Protein AF-A0A915HSN5-F1 (afdb_monomer_lite)

Secondary structure (DSSP, 8-state):
-----S--EEEE-TTT--EEEE-TTHHHHHGGGHHHHHHHHHHHHHHHHHHHHHHHHHHHHHHHHHHHHHT-HHHHHHHHH---HHHHHHHHH--

pLDDT: mean 93.02, std 9.3, range [41.12, 98.12]

InterPro domains:
  IPR015399 Domain of unknown function DUF1977, DnaJ-like [PF09320] (5-90)
  IPR051100 DnaJ subfamily B/C chaperone co-factors [PTHR43908] (6-92)

Sequence (95 aa):
MSFLRKYNQQRQTSELKVTYFVKSDFLKNYENSIRQIDRQVEEEYIDNLRTACFRERNRKDTLLWRAKLYGDSSLYEEAQRMPTQSCARLSNIYK

Foldseek 3Di:
DDPPPQWDDWDAADPLRDIDTHHPCCCVVQVVPSNVVSVVSVVVLLVVLVVLLVVQVVVLVVQCVVCVVVVPPVSNVVSVVRDSVSVVSNVVVVD

Organism: Romanomermis culicivorax (NCBI:txid13658)

Radius of gyration: 19.82 Å; chains: 1; bounding box: 38×37×52 Å

Structure (mmCIF, N/CA/C/O backbone):
data_AF-A0A915HSN5-F1
#
_entry.id   AF-A0A915HSN5-F1
#
loop_
_atom_site.group_PDB
_atom_site.id
_atom_site.type_symbol
_atom_site.label_atom_id
_atom_site.label_alt_id
_atom_site.label_comp_id
_atom_site.label_asym_id
_atom_site.label_entity_id
_atom_site.label_seq_id
_atom_site.pdbx_PDB_ins_code
_atom_site.Cartn_x
_atom_site.Cartn_y
_atom_site.Cartn_z
_atom_site.occupancy
_atom_site.B_iso_or_equiv
_atom_site.auth_seq_id
_atom_site.auth_comp_id
_atom_site.auth_asym_id
_atom_site.auth_atom_id
_atom_site.pdbx_PDB_model_num
ATOM 1 N N . MET A 1 1 ? -1.481 -28.099 23.751 1.00 41.12 1 MET A N 1
ATOM 2 C CA . MET A 1 1 ? -1.306 -26.667 24.083 1.00 41.12 1 MET A CA 1
ATOM 3 C C . MET A 1 1 ? -1.554 -25.845 22.829 1.00 41.12 1 MET A C 1
ATOM 5 O O . MET A 1 1 ? -0.719 -25.826 21.936 1.00 41.12 1 MET A O 1
ATOM 9 N N . SER A 1 2 ? -2.737 -25.252 22.708 1.00 53.66 2 SER A N 1
ATOM 10 C CA . SER A 1 2 ? -3.122 -24.416 21.569 1.00 53.66 2 SER A CA 1
ATOM 11 C C . SER A 1 2 ? -2.530 -23.013 21.722 1.00 53.66 2 SER A C 1
ATOM 13 O O . SER A 1 2 ? -2.929 -22.271 22.618 1.00 53.66 2 SER A O 1
ATOM 15 N N . PHE A 1 3 ? -1.600 -22.638 20.840 1.00 57.81 3 PHE A N 1
ATOM 16 C CA . PHE A 1 3 ? -1.160 -21.252 20.656 1.00 57.81 3 PHE A CA 1
ATOM 17 C C . PHE A 1 3 ? -2.311 -20.440 20.044 1.00 57.81 3 PHE A C 1
ATOM 19 O O . PHE A 1 3 ? -2.365 -20.220 18.834 1.00 57.81 3 PHE A O 1
ATOM 26 N N . LEU A 1 4 ? -3.276 -20.024 20.863 1.00 65.81 4 LEU A N 1
ATOM 27 C CA . LEU A 1 4 ? -4.279 -19.054 20.433 1.00 65.81 4 LEU A CA 1
ATOM 28 C C . LEU A 1 4 ? -3.542 -17.752 20.102 1.00 65.81 4 LEU A C 1
ATOM 30 O O . LEU A 1 4 ? -2.925 -17.136 20.972 1.00 65.81 4 LEU A O 1
ATOM 34 N N . ARG A 1 5 ? -3.547 -17.369 18.819 1.00 70.75 5 ARG A N 1
ATOM 35 C CA . ARG A 1 5 ? -2.934 -16.122 18.350 1.00 70.75 5 ARG A CA 1
ATOM 36 C C . ARG A 1 5 ? -3.482 -14.965 19.184 1.00 70.75 5 ARG A C 1
ATOM 38 O O . ARG A 1 5 ? -4.691 -14.758 19.222 1.00 70.75 5 ARG A O 1
ATOM 45 N N . LYS A 1 6 ? -2.579 -14.207 19.820 1.00 80.12 6 LYS A N 1
ATOM 46 C CA . LYS A 1 6 ? -2.893 -13.054 20.688 1.00 80.12 6 LYS A CA 1
ATOM 47 C C . LYS A 1 6 ? -3.838 -12.048 20.015 1.00 80.12 6 LYS A C 1
ATOM 49 O O . LYS A 1 6 ? -4.618 -11.413 20.710 1.00 80.12 6 LYS A O 1
ATOM 54 N N . TYR A 1 7 ? -3.774 -11.935 18.688 1.00 87.31 7 TYR A N 1
ATOM 55 C CA . TYR A 1 7 ? -4.672 -11.143 17.850 1.00 87.31 7 TYR A CA 1
ATOM 56 C C . TYR A 1 7 ? -5.301 -12.076 16.811 1.00 87.31 7 TYR A C 1
ATOM 58 O O . TYR A 1 7 ? -4.595 -12.617 15.958 1.00 87.31 7 TYR A O 1
ATOM 66 N N . ASN A 1 8 ? -6.603 -12.327 16.926 1.00 89.81 8 ASN A N 1
ATOM 67 C CA . ASN A 1 8 ? -7.324 -13.303 16.102 1.00 89.81 8 ASN A CA 1
ATOM 68 C C . ASN A 1 8 ? -8.670 -12.792 15.572 1.00 89.81 8 ASN A C 1
ATOM 70 O O . ASN A 1 8 ? -9.281 -13.465 14.748 1.00 89.81 8 ASN A O 1
ATOM 74 N N . GLN A 1 9 ? -9.123 -11.616 16.009 1.00 92.31 9 GLN A N 1
ATOM 75 C CA . GLN A 1 9 ? -10.358 -11.010 15.528 1.00 92.31 9 GLN A CA 1
ATOM 76 C C . GLN A 1 9 ? -10.053 -10.111 14.336 1.00 92.31 9 GLN A C 1
ATOM 78 O O . GLN A 1 9 ? -9.312 -9.139 14.468 1.00 92.31 9 GLN A O 1
ATOM 83 N N . GLN A 1 10 ? -10.614 -10.439 13.176 1.00 94.00 10 GLN A N 1
ATOM 84 C CA . GLN A 1 10 ? -10.471 -9.636 11.968 1.00 94.00 10 GLN A CA 1
ATOM 85 C C . GLN A 1 10 ? -11.424 -8.438 12.008 1.00 94.00 10 GLN A C 1
ATOM 87 O O . GLN A 1 10 ? -12.601 -8.576 12.339 1.00 94.00 10 GLN A O 1
ATOM 92 N N . ARG A 1 11 ? -10.925 -7.266 11.624 1.00 94.44 11 ARG A N 1
ATOM 93 C CA . ARG A 1 11 ? -11.712 -6.047 11.428 1.00 94.44 11 ARG A CA 1
ATOM 94 C C . ARG A 1 11 ? -11.328 -5.369 10.123 1.00 94.44 11 ARG A C 1
ATOM 96 O O . ARG A 1 11 ? -10.282 -5.667 9.551 1.00 94.44 11 ARG A O 1
ATOM 103 N N . GLN A 1 12 ? -12.190 -4.469 9.668 1.00 96.81 12 GLN A N 1
ATOM 104 C CA . GLN A 1 12 ? -11.934 -3.595 8.533 1.00 96.81 12 GLN A CA 1
ATOM 105 C C . GLN A 1 12 ? -12.230 -2.157 8.922 1.00 96.81 12 GLN A C 1
ATOM 107 O O . GLN A 1 12 ? -13.217 -1.904 9.614 1.00 96.81 12 GLN A O 1
ATOM 112 N N . THR A 1 13 ? -11.377 -1.244 8.469 1.00 96.69 13 THR A N 1
ATOM 113 C CA . THR A 1 13 ? -11.577 0.191 8.665 1.00 96.69 13 THR A CA 1
ATOM 114 C C . THR A 1 13 ? -12.779 0.686 7.863 1.00 96.69 13 THR A C 1
ATOM 116 O O . THR A 1 13 ? -13.213 0.046 6.896 1.00 96.69 13 THR A O 1
ATOM 119 N N . SER A 1 14 ? -13.369 1.809 8.268 1.00 92.62 14 SER A N 1
ATOM 120 C CA . SER A 1 14 ? -14.594 2.299 7.635 1.00 92.62 14 SER A CA 1
ATOM 121 C C . SER A 1 14 ? -14.391 2.821 6.213 1.00 92.62 14 SER A C 1
ATOM 123 O O . SER A 1 14 ? -15.244 2.526 5.371 1.00 92.62 14 SER A O 1
ATOM 125 N N . GLU A 1 15 ? -13.307 3.552 5.935 1.00 91.81 15 GLU A N 1
ATOM 126 C CA . GLU A 1 15 ? -13.133 4.307 4.686 1.00 91.81 15 GLU A CA 1
ATOM 127 C C . GLU A 1 15 ? -12.447 3.454 3.612 1.00 91.81 15 GLU A C 1
ATOM 129 O O . GLU A 1 15 ? -13.030 3.180 2.564 1.00 91.81 15 GLU A O 1
ATOM 134 N N . LEU A 1 16 ? -11.249 2.944 3.902 1.00 94.88 16 LEU A N 1
ATOM 135 C CA . LEU A 1 16 ? -10.413 2.208 2.946 1.00 94.88 16 LEU A CA 1
ATOM 136 C C . LEU A 1 16 ? -10.577 0.683 3.011 1.00 94.88 16 LEU A C 1
ATOM 138 O O . LEU A 1 16 ? -9.946 -0.040 2.238 1.00 94.88 16 LEU A O 1
ATOM 142 N N . LYS A 1 17 ? -11.407 0.178 3.934 1.00 95.88 17 LYS A N 1
ATOM 143 C CA . LYS A 1 17 ? -11.629 -1.263 4.168 1.00 95.88 17 LYS A CA 1
ATOM 144 C C . LYS A 1 17 ? -10.332 -2.036 4.435 1.00 95.88 17 LYS A C 1
ATOM 146 O O . LYS A 1 17 ? -10.210 -3.217 4.094 1.00 95.88 17 LYS A O 1
ATOM 151 N N . VAL A 1 18 ? -9.359 -1.389 5.076 1.00 96.25 18 VAL A N 1
ATOM 152 C CA . VAL A 1 18 ? -8.073 -2.005 5.415 1.00 96.25 18 VAL A CA 1
ATOM 153 C C . VAL A 1 18 ? -8.312 -3.058 6.482 1.00 96.25 18 VAL A C 1
ATOM 155 O O . VAL A 1 18 ? -8.909 -2.784 7.519 1.00 96.25 18 VAL A O 1
ATOM 158 N N . THR A 1 19 ? -7.870 -4.285 6.217 1.00 96.31 19 THR A N 1
ATOM 159 C CA . THR A 1 19 ? -8.052 -5.398 7.151 1.00 96.31 19 THR A CA 1
ATOM 160 C C . THR A 1 19 ? -6.949 -5.398 8.205 1.00 96.31 19 THR A C 1
ATOM 162 O O . THR A 1 19 ? -5.771 -5.419 7.858 1.00 96.31 19 THR A O 1
ATOM 165 N N . TYR A 1 20 ? -7.329 -5.426 9.482 1.00 94.81 20 TYR A N 1
ATOM 166 C CA . TYR A 1 20 ? -6.410 -5.501 10.620 1.00 94.81 20 TYR A CA 1
ATOM 167 C C . TYR A 1 20 ? -6.917 -6.492 11.677 1.00 94.81 20 TYR A C 1
ATOM 169 O O . TYR A 1 20 ? -8.094 -6.862 11.689 1.00 94.81 20 TYR A O 1
ATOM 177 N N . PHE A 1 21 ? -6.020 -6.964 12.547 1.00 94.19 21 PHE A N 1
ATOM 178 C CA . PHE A 1 21 ? -6.324 -8.004 13.534 1.00 94.19 21 PHE A CA 1
ATOM 179 C C . PHE A 1 21 ? -6.199 -7.478 14.959 1.00 94.19 21 PHE A C 1
ATOM 181 O O . PHE A 1 21 ? -5.177 -6.911 15.341 1.00 94.19 21 PHE A O 1
ATOM 188 N N . VAL A 1 22 ? -7.231 -7.718 15.764 1.00 93.94 22 VAL A N 1
ATOM 189 C CA . VAL A 1 22 ? -7.328 -7.262 17.152 1.00 93.94 22 VAL A CA 1
ATOM 190 C C . VAL A 1 22 ? -7.515 -8.432 18.120 1.00 93.94 22 VAL A C 1
ATOM 192 O O . VAL A 1 22 ? -7.673 -9.592 17.725 1.00 93.94 22 VAL A O 1
ATOM 195 N N . LYS A 1 23 ? -7.456 -8.130 19.419 1.00 92.38 23 LYS A N 1
ATOM 196 C CA . LYS A 1 23 ? -7.785 -9.080 20.488 1.00 92.38 23 LYS A CA 1
ATOM 197 C C . LYS A 1 23 ? -9.302 -9.251 20.621 1.00 92.38 23 LYS A C 1
ATOM 199 O O . LYS A 1 23 ? -10.068 -8.404 20.167 1.00 92.38 23 LYS A O 1
ATOM 204 N N . SER A 1 24 ? -9.737 -10.301 21.311 1.00 90.31 24 SER A N 1
ATOM 205 C CA . SER A 1 24 ? -11.158 -10.568 21.580 1.00 90.31 24 SER A CA 1
ATOM 206 C C . SER A 1 24 ? -11.867 -9.478 22.390 1.00 90.31 24 SER A C 1
ATOM 208 O O . SER A 1 24 ? -13.057 -9.261 22.205 1.00 90.31 24 SER A O 1
ATOM 210 N N . ASP A 1 25 ? -11.152 -8.777 23.267 1.00 90.31 25 ASP A N 1
ATOM 211 C CA . ASP A 1 25 ? -11.673 -7.722 24.144 1.00 90.31 25 ASP A CA 1
ATOM 212 C C . ASP A 1 25 ? -11.565 -6.307 23.547 1.00 90.31 25 ASP A C 1
ATOM 214 O O . ASP A 1 25 ? -11.892 -5.324 24.208 1.00 90.31 25 ASP A O 1
ATOM 218 N N . PHE A 1 26 ? -11.136 -6.181 22.286 1.00 92.44 26 PHE 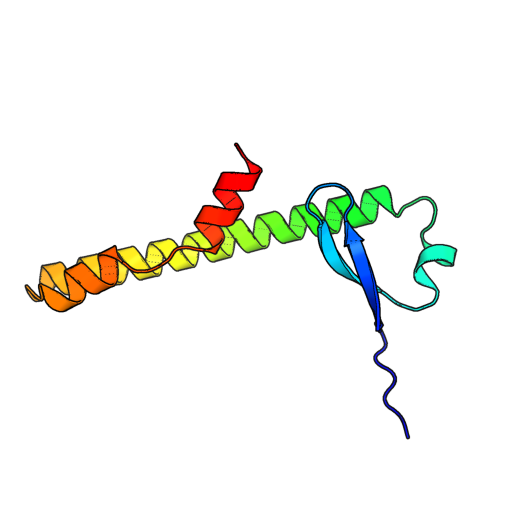A N 1
ATOM 219 C CA . PHE A 1 26 ? -10.865 -4.891 21.648 1.00 92.44 26 PHE A CA 1
ATOM 220 C C . PHE A 1 26 ? -12.064 -3.936 21.666 1.00 92.44 26 PHE A C 1
ATOM 222 O O . PHE A 1 26 ? -11.917 -2.790 22.077 1.00 92.44 26 PHE A O 1
ATOM 229 N N . LEU A 1 27 ? -13.253 -4.403 21.273 1.00 89.25 27 LEU A N 1
ATOM 230 C CA . LEU A 1 27 ? -14.448 -3.552 21.233 1.00 89.25 27 LEU A CA 1
ATOM 231 C C . LEU A 1 27 ? -14.808 -3.001 22.614 1.00 89.25 27 LEU A C 1
ATOM 233 O O . LEU A 1 27 ? -15.131 -1.829 22.725 1.00 89.25 27 LEU A O 1
ATOM 237 N N . LYS A 1 28 ? -14.669 -3.816 23.666 1.00 90.56 28 LYS A N 1
ATOM 238 C CA . LYS A 1 28 ? -14.940 -3.398 25.047 1.00 90.56 28 LYS A CA 1
ATOM 239 C C . LYS A 1 28 ? -13.963 -2.320 25.527 1.00 90.56 28 LYS A C 1
ATOM 241 O O . LYS A 1 28 ? -14.349 -1.437 26.282 1.00 90.56 28 LYS A O 1
ATOM 246 N N . ASN A 1 29 ? -12.701 -2.403 25.108 1.00 90.69 29 ASN A N 1
ATOM 247 C CA . ASN A 1 29 ? -11.646 -1.505 25.581 1.00 90.69 29 ASN A CA 1
ATOM 248 C C . ASN A 1 29 ? -11.531 -0.212 24.758 1.00 90.69 29 ASN A C 1
ATOM 250 O O . ASN A 1 29 ? -11.002 0.778 25.258 1.00 90.69 29 ASN A O 1
ATOM 254 N N . TYR A 1 30 ? -11.984 -0.225 23.502 1.00 91.62 30 TYR A N 1
ATOM 255 C CA . TYR A 1 30 ? -11.727 0.846 22.535 1.00 91.62 30 TYR A CA 1
ATOM 256 C C . TYR A 1 30 ? -12.988 1.384 21.847 1.00 91.62 30 TYR A C 1
ATOM 258 O O . TYR A 1 30 ? -12.861 2.089 20.855 1.00 91.62 30 TYR A O 1
ATOM 266 N N . GLU A 1 31 ? -14.194 1.098 22.353 1.00 90.19 31 GLU A N 1
ATOM 267 C CA . GLU A 1 31 ? -15.479 1.513 21.756 1.00 90.19 31 GLU A CA 1
ATOM 268 C C . GLU A 1 31 ? -15.506 2.994 21.331 1.00 90.19 31 GLU A C 1
ATOM 270 O O . GLU A 1 31 ? -15.833 3.316 20.189 1.00 90.19 31 GLU A O 1
ATOM 275 N N . ASN A 1 32 ? -15.049 3.888 22.213 1.00 93.00 32 ASN A N 1
ATOM 276 C CA . ASN A 1 32 ? -15.035 5.337 21.978 1.00 93.00 32 ASN A CA 1
ATOM 277 C C . ASN A 1 32 ? -13.876 5.823 21.088 1.00 93.00 32 ASN A C 1
ATOM 279 O O . ASN A 1 32 ? -13.852 6.986 20.691 1.00 93.00 32 ASN A O 1
ATOM 283 N N . SER A 1 33 ? -12.904 4.963 20.779 1.00 94.06 33 SER A N 1
ATOM 284 C CA . SER A 1 33 ? -11.708 5.303 20.001 1.00 94.06 33 SER A CA 1
ATOM 285 C C . SER A 1 33 ? -11.573 4.508 18.702 1.00 94.06 33 SER A C 1
ATOM 287 O O . SER A 1 33 ? -10.606 4.723 17.975 1.00 94.06 33 SER A O 1
ATOM 289 N N . ILE A 1 34 ? -12.557 3.670 18.339 1.00 93.94 34 ILE A N 1
ATOM 290 C CA . ILE A 1 34 ? -12.538 2.871 17.097 1.00 93.94 34 ILE A CA 1
ATOM 291 C C . ILE A 1 34 ? -12.258 3.752 15.881 1.00 93.94 34 ILE A C 1
ATOM 293 O O . ILE A 1 34 ? -11.396 3.420 15.078 1.00 93.94 34 ILE A O 1
ATOM 297 N N . ARG A 1 35 ? -12.928 4.905 15.769 1.00 94.19 35 ARG A N 1
ATOM 298 C CA . ARG A 1 35 ? -12.735 5.822 14.636 1.00 94.19 35 ARG A CA 1
ATOM 299 C C . ARG A 1 35 ? -11.308 6.371 14.560 1.00 94.19 35 ARG A C 1
ATOM 301 O O . ARG A 1 35 ? -10.763 6.514 13.472 1.00 94.19 35 ARG A O 1
ATOM 308 N N . GLN A 1 36 ? -10.702 6.683 15.705 1.00 95.75 36 GLN A N 1
ATOM 309 C CA . GLN A 1 36 ? -9.316 7.147 15.754 1.00 95.75 36 GLN A CA 1
ATOM 310 C C . GLN A 1 36 ? -8.348 6.022 15.374 1.00 95.75 36 GLN A C 1
ATOM 312 O O . GLN A 1 36 ? -7.393 6.266 14.645 1.00 95.75 36 GLN A O 1
ATOM 317 N N . ILE A 1 37 ? -8.609 4.799 15.841 1.00 95.94 37 ILE A N 1
ATOM 318 C CA . ILE A 1 37 ? -7.791 3.626 15.523 1.00 95.94 37 ILE A CA 1
ATOM 319 C C . ILE A 1 37 ? -7.890 3.286 14.035 1.00 95.94 37 ILE A C 1
ATOM 321 O O . ILE A 1 37 ? -6.862 3.071 13.403 1.00 95.94 37 ILE A O 1
ATOM 325 N N . ASP A 1 38 ? -9.095 3.289 13.461 1.00 96.31 38 ASP A N 1
ATOM 326 C CA . ASP A 1 38 ? -9.303 3.056 12.029 1.00 96.31 38 ASP A CA 1
ATOM 327 C C . ASP A 1 38 ? -8.524 4.081 11.197 1.00 96.31 38 ASP A C 1
ATOM 329 O O . ASP A 1 38 ? -7.790 3.696 10.290 1.00 96.31 38 ASP A O 1
ATOM 333 N N . ARG A 1 39 ? -8.587 5.366 11.570 1.00 96.62 39 ARG A N 1
ATOM 334 C CA . ARG A 1 39 ? -7.808 6.421 10.914 1.00 96.62 39 ARG A CA 1
ATOM 335 C C . ARG A 1 39 ? -6.300 6.170 11.004 1.00 96.62 39 ARG A C 1
ATOM 337 O O . ARG A 1 39 ? -5.607 6.320 10.006 1.00 96.62 39 ARG A O 1
ATOM 344 N N . GLN A 1 40 ? -5.786 5.775 12.169 1.00 97.06 40 GLN A N 1
ATOM 345 C CA . GLN A 1 40 ? -4.360 5.458 12.333 1.00 97.06 40 GLN A CA 1
ATOM 346 C C . GLN A 1 40 ? -3.934 4.268 11.462 1.00 97.06 40 GLN A C 1
ATOM 348 O O . GLN A 1 40 ? -2.883 4.315 10.828 1.00 97.06 40 GLN A O 1
ATOM 353 N N . VAL A 1 41 ? -4.766 3.224 11.390 1.00 97.62 41 VAL A N 1
ATOM 354 C CA . VAL A 1 41 ? -4.531 2.063 10.519 1.00 97.62 41 VAL A CA 1
ATOM 355 C C . VAL A 1 41 ? -4.502 2.484 9.047 1.00 97.62 41 VAL A C 1
ATOM 357 O O . VAL A 1 41 ? -3.665 2.006 8.283 1.00 97.62 41 VAL A O 1
ATOM 360 N N . GLU A 1 42 ? -5.398 3.379 8.634 1.00 97.38 42 GLU A N 1
ATOM 361 C CA . GLU A 1 42 ? -5.468 3.885 7.260 1.00 97.38 42 GLU A CA 1
ATOM 362 C C . GLU A 1 42 ? -4.292 4.799 6.905 1.00 97.38 42 GLU A C 1
ATOM 364 O O . GLU A 1 42 ? -3.725 4.664 5.819 1.00 97.38 42 GLU A O 1
ATOM 369 N N . GLU A 1 43 ? -3.880 5.678 7.819 1.00 97.25 43 GLU A N 1
ATOM 370 C CA . GLU A 1 43 ? -2.692 6.525 7.663 1.00 97.25 43 GLU A CA 1
ATOM 371 C C . GLU A 1 43 ? -1.432 5.660 7.476 1.00 97.25 43 GLU A C 1
ATOM 373 O O . GLU A 1 43 ? -0.710 5.822 6.488 1.00 97.25 43 GLU A O 1
ATOM 378 N N . GLU A 1 44 ? -1.222 4.660 8.340 1.00 97.75 44 GLU A N 1
ATOM 379 C CA . GLU A 1 44 ? -0.097 3.725 8.219 1.00 97.75 44 GLU A CA 1
ATOM 380 C C . GLU A 1 44 ? -0.174 2.893 6.926 1.00 97.75 44 GLU A C 1
ATOM 382 O O . GLU A 1 44 ? 0.836 2.650 6.256 1.00 97.75 44 GLU A O 1
ATOM 387 N N . TYR A 1 45 ? -1.375 2.466 6.527 1.00 97.44 45 TYR A N 1
ATOM 388 C CA . TYR A 1 45 ? -1.584 1.753 5.269 1.00 97.44 45 TYR A CA 1
ATOM 389 C C . TYR A 1 45 ? -1.169 2.595 4.056 1.00 97.44 45 TYR A C 1
ATOM 391 O O . TYR A 1 45 ? -0.471 2.097 3.166 1.00 97.44 45 TYR A O 1
ATOM 399 N N . ILE A 1 46 ? -1.546 3.875 4.027 1.00 97.38 46 ILE A N 1
ATOM 400 C CA . ILE A 1 46 ? -1.169 4.804 2.958 1.00 97.38 46 ILE A CA 1
ATOM 401 C C . ILE A 1 46 ? 0.349 5.019 2.932 1.00 97.38 46 ILE A C 1
ATOM 403 O O . ILE A 1 46 ? 0.945 5.000 1.852 1.00 97.38 46 ILE A O 1
ATOM 407 N N . ASP A 1 47 ? 0.997 5.186 4.083 1.00 97.69 47 ASP A N 1
ATOM 408 C CA . ASP A 1 47 ? 2.451 5.380 4.153 1.00 97.69 47 ASP A CA 1
ATOM 409 C C . ASP A 1 47 ? 3.230 4.145 3.682 1.00 97.69 47 ASP A C 1
ATOM 411 O O . ASP A 1 47 ? 4.210 4.250 2.926 1.00 97.69 47 ASP A O 1
ATOM 415 N N . ASN A 1 48 ? 2.733 2.957 4.023 1.00 97.44 48 ASN A N 1
ATOM 416 C CA . ASN A 1 48 ? 3.252 1.702 3.498 1.00 97.44 48 ASN A CA 1
ATOM 417 C C . ASN A 1 48 ? 3.059 1.602 1.977 1.00 97.44 48 ASN A C 1
ATOM 419 O O . ASN A 1 48 ? 4.001 1.234 1.267 1.00 97.44 48 ASN A O 1
ATOM 423 N N . LEU A 1 49 ? 1.892 1.990 1.446 1.00 97.38 49 LEU A N 1
ATOM 424 C CA . LEU A 1 49 ? 1.648 2.037 -0.001 1.00 97.38 49 LEU A CA 1
ATOM 425 C C . LEU A 1 49 ? 2.572 3.027 -0.721 1.00 97.38 49 LEU A C 1
ATOM 427 O O . LEU A 1 49 ? 3.081 2.702 -1.794 1.00 97.38 49 LEU A O 1
ATOM 431 N N . ARG A 1 50 ? 2.830 4.209 -0.146 1.00 97.75 50 ARG A N 1
ATOM 432 C CA . ARG A 1 50 ? 3.772 5.203 -0.694 1.00 97.75 50 ARG A CA 1
ATOM 433 C C . ARG A 1 50 ? 5.177 4.623 -0.799 1.00 97.75 50 ARG A C 1
ATOM 435 O O . ARG A 1 50 ? 5.792 4.674 -1.865 1.00 97.75 50 ARG A O 1
ATOM 442 N N . THR A 1 51 ? 5.656 4.009 0.280 1.00 97.81 51 THR A N 1
ATOM 443 C CA . THR A 1 51 ? 6.988 3.394 0.327 1.00 97.81 51 THR A CA 1
ATOM 444 C C . THR A 1 51 ? 7.101 2.221 -0.647 1.00 97.81 51 THR A C 1
ATOM 446 O O . THR A 1 51 ? 8.093 2.103 -1.371 1.00 97.81 51 THR A O 1
ATOM 449 N N . ALA A 1 52 ? 6.080 1.365 -0.712 1.00 98.00 52 ALA A N 1
ATOM 450 C CA . ALA A 1 52 ? 6.030 0.251 -1.652 1.00 98.00 52 ALA A CA 1
ATOM 451 C C . ALA A 1 52 ? 6.007 0.741 -3.107 1.00 98.00 52 ALA A C 1
ATOM 453 O O . ALA A 1 52 ? 6.802 0.271 -3.918 1.00 98.00 52 ALA A O 1
ATOM 454 N N . CYS A 1 53 ? 5.184 1.744 -3.421 1.00 98.06 53 CYS A N 1
ATOM 455 C CA . CYS A 1 53 ? 5.133 2.356 -4.746 1.00 98.06 53 CYS A CA 1
ATOM 456 C C . CYS A 1 53 ? 6.491 2.940 -5.163 1.00 98.06 53 CYS A C 1
ATOM 458 O O . CYS A 1 53 ? 6.946 2.725 -6.288 1.00 98.06 53 CYS A O 1
ATOM 460 N N . PHE A 1 54 ? 7.182 3.635 -4.256 1.00 97.75 54 PHE A N 1
ATOM 461 C CA . PHE A 1 54 ? 8.526 4.146 -4.524 1.00 97.75 54 PHE A CA 1
ATOM 462 C C . PHE A 1 54 ? 9.506 3.018 -4.881 1.00 97.75 54 PHE A C 1
ATOM 464 O O . PHE A 1 54 ? 10.225 3.109 -5.876 1.00 97.75 54 PHE A O 1
ATOM 471 N N . ARG A 1 55 ? 9.492 1.912 -4.126 1.00 98.12 55 ARG A N 1
ATOM 472 C CA . ARG A 1 55 ? 10.339 0.739 -4.407 1.00 98.12 55 ARG A CA 1
ATOM 473 C C . ARG A 1 55 ? 9.993 0.074 -5.741 1.00 98.12 55 ARG A C 1
ATOM 475 O O . ARG A 1 55 ? 10.903 -0.286 -6.485 1.00 98.12 55 ARG A O 1
ATOM 482 N N . GLU A 1 56 ? 8.707 -0.071 -6.056 1.00 98.00 56 GLU A N 1
ATOM 483 C CA . GLU A 1 56 ? 8.228 -0.616 -7.334 1.00 98.00 56 GLU A CA 1
ATOM 484 C C . GLU A 1 56 ? 8.717 0.226 -8.521 1.00 98.00 56 GLU A C 1
ATOM 486 O O . GLU A 1 56 ? 9.265 -0.318 -9.481 1.00 98.00 56 GLU A O 1
ATOM 491 N N . ARG A 1 57 ? 8.582 1.556 -8.434 1.00 97.25 57 ARG A N 1
ATOM 492 C CA . ARG A 1 57 ? 9.063 2.489 -9.464 1.00 97.25 57 ARG A CA 1
ATOM 493 C C . ARG A 1 57 ? 10.572 2.413 -9.639 1.00 97.25 57 ARG A C 1
ATOM 495 O O . ARG A 1 57 ? 11.032 2.204 -10.754 1.00 97.25 57 ARG A O 1
ATOM 502 N N . ASN A 1 58 ? 11.332 2.471 -8.548 1.00 97.81 58 ASN A N 1
ATOM 503 C CA . ASN A 1 58 ? 12.791 2.384 -8.619 1.00 97.81 58 ASN A CA 1
ATOM 504 C C . ASN A 1 58 ? 13.260 1.065 -9.238 1.00 97.81 58 ASN A C 1
ATOM 506 O O . ASN A 1 58 ? 14.217 1.048 -10.013 1.00 97.81 58 ASN A O 1
ATOM 510 N N . ARG A 1 59 ? 12.587 -0.049 -8.922 1.00 97.19 59 ARG A N 1
ATOM 511 C CA . ARG A 1 59 ? 12.878 -1.349 -9.536 1.00 97.19 59 ARG A CA 1
ATOM 512 C C . ARG A 1 59 ? 12.634 -1.309 -11.043 1.00 97.19 59 ARG A C 1
ATOM 514 O O . ARG A 1 59 ? 13.500 -1.748 -11.799 1.00 97.19 59 ARG A O 1
ATOM 521 N N . LYS A 1 60 ? 11.493 -0.764 -11.470 1.00 97.81 60 LYS A N 1
ATOM 522 C CA . LYS A 1 60 ? 11.154 -0.596 -12.887 1.00 97.81 60 LYS A CA 1
ATOM 523 C C . LYS A 1 60 ? 12.185 0.272 -13.613 1.00 97.81 60 LYS A C 1
ATOM 525 O O . LYS A 1 60 ? 12.714 -0.147 -14.639 1.00 97.81 60 LYS A O 1
ATOM 530 N N . ASP A 1 61 ? 12.530 1.423 -13.045 1.00 97.12 61 ASP A N 1
ATOM 531 C CA . ASP A 1 61 ? 13.493 2.365 -13.623 1.00 97.12 61 ASP A CA 1
ATOM 532 C C . ASP A 1 61 ? 14.900 1.758 -13.714 1.00 97.12 61 ASP A C 1
ATOM 534 O O . ASP A 1 61 ? 15.577 1.905 -14.730 1.00 97.12 61 ASP A O 1
ATOM 538 N N . THR A 1 62 ? 15.314 0.992 -12.699 1.00 97.44 62 THR A N 1
ATOM 539 C CA . THR A 1 62 ? 16.593 0.263 -12.704 1.00 97.44 62 THR A CA 1
ATOM 540 C C . THR A 1 62 ? 16.651 -0.762 -13.835 1.00 97.44 62 THR A C 1
ATOM 542 O O . THR A 1 62 ? 17.670 -0.867 -14.518 1.00 97.44 62 THR A O 1
ATOM 545 N N . LEU A 1 63 ? 15.573 -1.519 -14.059 1.00 96.88 63 LEU A N 1
ATOM 546 C CA . LEU A 1 63 ? 15.518 -2.491 -15.153 1.00 96.88 63 LEU A CA 1
ATOM 547 C C . LEU A 1 63 ? 15.502 -1.811 -16.519 1.00 96.88 63 LEU A C 1
ATOM 549 O O . LEU A 1 63 ? 16.250 -2.224 -17.400 1.00 96.88 63 LEU A O 1
ATOM 553 N N . LEU A 1 64 ? 14.727 -0.736 -16.678 1.00 97.75 64 LEU A N 1
ATOM 554 C CA . LEU A 1 64 ? 14.722 0.057 -17.908 1.00 97.75 64 LEU A CA 1
ATOM 555 C C . LEU A 1 64 ? 16.109 0.630 -18.212 1.00 97.75 64 LEU A C 1
ATOM 557 O O . LEU A 1 64 ? 16.538 0.620 -19.364 1.00 97.75 64 LEU A O 1
ATOM 561 N N . TRP A 1 65 ? 16.817 1.120 -17.193 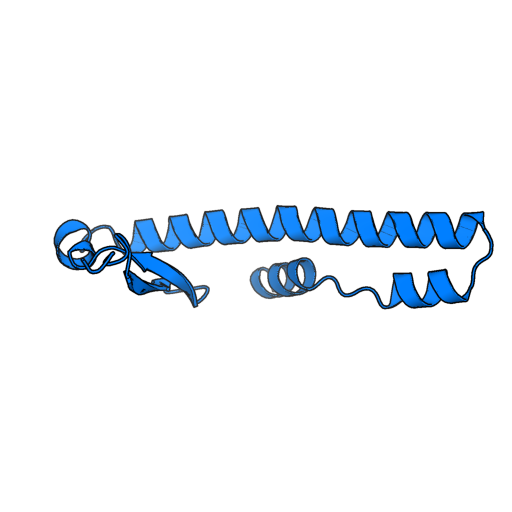1.00 97.38 65 TRP A N 1
ATOM 562 C CA . TRP A 1 65 ? 18.176 1.627 -17.348 1.00 97.38 65 TRP A CA 1
ATOM 563 C C . TRP A 1 65 ? 19.147 0.522 -17.779 1.00 97.38 65 TRP A C 1
ATOM 565 O O . TRP A 1 65 ? 19.884 0.709 -18.745 1.00 97.38 65 TRP A O 1
ATOM 575 N N . ARG A 1 66 ? 19.101 -0.652 -17.133 1.00 97.75 66 ARG A N 1
ATOM 576 C CA . ARG A 1 66 ? 19.927 -1.811 -17.515 1.00 97.75 66 ARG A CA 1
ATOM 577 C C . ARG A 1 66 ? 19.635 -2.278 -18.941 1.00 97.75 66 ARG A C 1
ATOM 579 O O . ARG A 1 66 ? 20.570 -2.496 -19.701 1.00 97.75 66 ARG A O 1
ATOM 586 N N . ALA A 1 67 ? 18.362 -2.376 -19.319 1.00 97.62 67 ALA A N 1
ATOM 587 C CA . ALA A 1 67 ? 17.956 -2.773 -20.664 1.00 97.62 67 ALA A CA 1
ATOM 588 C C . ALA A 1 67 ? 18.525 -1.831 -21.734 1.00 97.62 67 ALA A C 1
ATOM 590 O O . ALA A 1 67 ? 19.093 -2.285 -22.722 1.00 97.62 67 ALA A O 1
ATOM 591 N N . LYS A 1 68 ? 18.453 -0.514 -21.496 1.00 96.44 68 LYS A N 1
ATOM 592 C CA . LYS A 1 68 ? 19.042 0.495 -22.390 1.00 96.44 68 LYS A CA 1
ATOM 593 C C . LYS A 1 68 ? 20.562 0.391 -22.469 1.00 96.44 68 LYS A C 1
ATOM 595 O O . LYS A 1 68 ? 21.107 0.527 -23.556 1.00 96.44 68 LYS A O 1
ATOM 600 N N . LEU A 1 69 ? 21.232 0.159 -21.338 1.00 97.50 69 LEU A N 1
ATOM 601 C CA 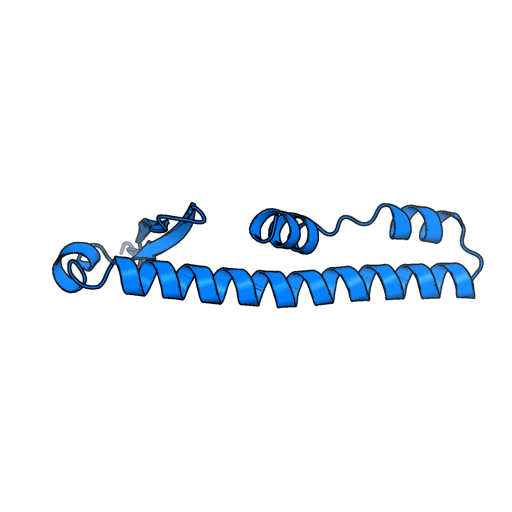. LEU A 1 69 ? 22.689 0.044 -21.284 1.00 97.50 69 LEU A CA 1
ATOM 602 C C . LEU A 1 69 ? 23.205 -1.137 -22.118 1.00 97.50 69 LEU A C 1
ATOM 604 O O . LEU A 1 69 ? 24.200 -0.992 -22.820 1.00 97.50 69 LEU A O 1
ATOM 608 N N . TYR A 1 70 ? 22.534 -2.288 -22.041 1.00 95.75 70 TYR A N 1
ATOM 609 C CA . TYR A 1 70 ? 22.935 -3.503 -22.757 1.00 95.75 70 TYR A CA 1
ATOM 610 C C . TYR A 1 70 ? 22.321 -3.633 -24.159 1.00 95.75 70 TYR A C 1
ATOM 612 O O . TYR A 1 70 ? 22.704 -4.532 -24.901 1.00 95.75 70 TYR A O 1
ATOM 620 N N . GLY A 1 71 ? 21.378 -2.761 -24.529 1.00 96.62 71 GLY A N 1
ATOM 621 C CA . GLY A 1 71 ? 20.627 -2.882 -25.782 1.00 96.62 71 GLY A CA 1
ATOM 622 C C . GLY A 1 71 ? 19.676 -4.086 -25.810 1.00 96.62 71 GLY A C 1
ATOM 623 O O . GLY A 1 71 ? 19.342 -4.576 -26.885 1.00 96.62 71 GLY A O 1
ATOM 624 N N . ASP A 1 72 ? 19.249 -4.576 -24.643 1.00 97.31 72 ASP A N 1
ATOM 625 C CA . ASP A 1 72 ? 18.377 -5.745 -24.516 1.00 97.31 72 ASP A CA 1
ATOM 626 C C . ASP A 1 72 ? 16.903 -5.335 -24.661 1.00 97.31 72 ASP A C 1
ATOM 628 O O . ASP A 1 72 ? 16.278 -4.815 -23.730 1.00 97.31 72 ASP A O 1
ATOM 632 N N . SER A 1 73 ? 16.345 -5.557 -25.854 1.00 96.25 73 SER A N 1
ATOM 633 C CA . SER A 1 73 ? 14.945 -5.246 -26.165 1.00 96.25 73 SER A CA 1
ATOM 634 C C . SER A 1 73 ? 13.957 -6.108 -25.378 1.00 96.25 73 SER A C 1
ATOM 636 O O . SER A 1 73 ? 12.901 -5.612 -24.985 1.00 96.25 73 SER A O 1
ATOM 638 N N . SER A 1 74 ? 14.304 -7.364 -25.084 1.00 96.69 74 SER A N 1
ATOM 639 C CA . SER A 1 74 ? 13.437 -8.271 -24.329 1.00 96.69 74 SER A CA 1
ATOM 640 C C . SER A 1 74 ? 13.280 -7.800 -22.882 1.00 96.69 74 SER A C 1
ATOM 642 O O . SER A 1 74 ? 12.160 -7.665 -22.380 1.00 96.69 74 SER A O 1
ATOM 644 N N . LEU A 1 75 ? 14.398 -7.423 -22.253 1.00 96.06 75 LEU A N 1
ATOM 645 C CA . LEU A 1 75 ? 14.418 -6.867 -20.906 1.00 96.06 75 LEU A CA 1
ATOM 646 C C . LEU A 1 75 ? 13.704 -5.513 -20.855 1.00 96.06 75 LEU A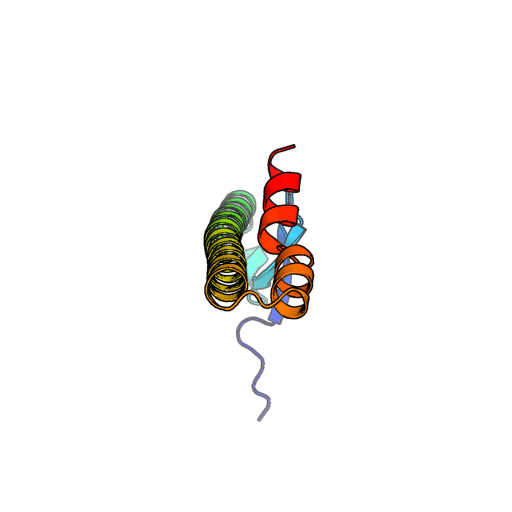 C 1
ATOM 648 O O . LEU A 1 75 ? 13.040 -5.198 -19.867 1.00 96.06 75 LEU A O 1
ATOM 652 N N . TYR A 1 76 ? 13.809 -4.711 -21.916 1.00 96.81 76 TYR A N 1
ATOM 653 C CA . TYR A 1 76 ? 13.105 -3.436 -22.014 1.00 96.81 76 TYR A CA 1
ATOM 654 C C . TYR A 1 76 ? 11.581 -3.630 -22.007 1.00 96.81 76 TYR A C 1
ATOM 656 O O . TYR A 1 76 ? 10.882 -2.979 -21.225 1.00 96.81 76 TYR A O 1
ATOM 664 N N . GLU A 1 77 ? 11.060 -4.549 -22.824 1.00 97.06 77 GLU A N 1
ATOM 665 C CA . GLU A 1 77 ? 9.627 -4.859 -22.867 1.00 97.06 77 GLU A CA 1
ATOM 666 C C . GLU A 1 77 ? 9.114 -5.473 -21.558 1.00 97.06 77 GLU A C 1
ATOM 668 O O . GLU A 1 77 ? 7.987 -5.194 -21.132 1.00 97.06 77 GLU A O 1
ATOM 673 N N . GLU A 1 78 ? 9.911 -6.323 -20.910 1.00 95.69 78 GLU A N 1
ATOM 674 C CA . GLU A 1 78 ? 9.581 -6.873 -19.594 1.00 95.69 78 GLU A CA 1
ATOM 675 C C . GLU A 1 78 ? 9.506 -5.756 -18.546 1.00 95.69 78 GLU A C 1
ATOM 677 O O . GLU A 1 78 ? 8.510 -5.628 -17.828 1.00 95.69 78 GLU A O 1
ATOM 682 N N . ALA A 1 79 ? 10.519 -4.887 -18.502 1.00 96.31 79 ALA A N 1
ATOM 683 C CA . ALA A 1 79 ? 10.566 -3.763 -17.580 1.00 96.31 79 ALA A CA 1
ATOM 684 C C . ALA A 1 79 ? 9.391 -2.797 -17.800 1.00 96.31 79 ALA A C 1
ATOM 686 O O . ALA A 1 79 ? 8.791 -2.327 -16.834 1.00 96.31 79 ALA A O 1
ATOM 687 N N . GLN A 1 80 ? 8.990 -2.537 -19.050 1.00 94.69 80 GLN A N 1
ATOM 688 C CA . GLN A 1 80 ? 7.802 -1.730 -19.351 1.00 94.69 80 GLN A CA 1
ATOM 689 C C . GLN A 1 80 ? 6.510 -2.352 -18.806 1.00 94.69 80 GLN A C 1
ATOM 691 O O . GLN A 1 80 ? 5.679 -1.626 -18.247 1.00 94.69 80 GLN A O 1
ATOM 696 N N . ARG A 1 81 ? 6.366 -3.678 -18.917 1.00 95.44 81 ARG A N 1
ATOM 697 C CA . ARG A 1 81 ? 5.208 -4.444 -18.427 1.00 95.44 81 ARG A CA 1
ATOM 698 C C . ARG A 1 81 ? 5.235 -4.715 -16.923 1.00 95.44 81 ARG A C 1
ATOM 700 O O . ARG A 1 81 ? 4.244 -5.208 -16.389 1.00 95.44 81 ARG A O 1
ATOM 707 N N . MET A 1 82 ? 6.321 -4.365 -16.229 1.00 94.62 82 MET A N 1
ATOM 708 C CA . MET A 1 82 ? 6.429 -4.545 -14.784 1.00 94.62 82 MET A CA 1
ATOM 709 C C . MET A 1 82 ? 5.260 -3.856 -14.058 1.00 94.62 82 MET A C 1
ATOM 711 O O . MET A 1 82 ? 5.105 -2.629 -14.178 1.00 94.62 82 MET A O 1
ATOM 715 N N . PRO A 1 83 ? 4.449 -4.617 -13.297 1.00 94.38 83 PRO A N 1
ATOM 716 C CA . PRO A 1 83 ? 3.296 -4.074 -12.603 1.00 94.38 83 PRO A CA 1
ATOM 717 C C . PRO A 1 83 ? 3.731 -3.258 -11.385 1.00 94.38 83 PRO A C 1
ATOM 719 O O . PRO A 1 83 ? 4.604 -3.666 -10.621 1.00 94.38 83 PRO A O 1
ATOM 722 N N . THR A 1 84 ? 3.063 -2.128 -11.171 1.00 95.94 84 THR A N 1
ATOM 723 C CA . THR A 1 84 ? 3.241 -1.261 -9.999 1.00 95.94 84 THR A CA 1
ATOM 724 C C . THR A 1 84 ? 1.934 -1.209 -9.207 1.00 95.94 84 THR A C 1
ATOM 726 O O . THR A 1 84 ? 1.197 -0.219 -9.196 1.00 95.94 84 THR A O 1
ATOM 729 N N . GLN A 1 85 ? 1.577 -2.348 -8.607 1.00 96.50 85 GLN A N 1
ATOM 730 C CA . GLN A 1 85 ? 0.270 -2.536 -7.973 1.00 96.50 85 GLN A CA 1
ATOM 731 C C . GLN A 1 85 ? 0.062 -1.582 -6.794 1.00 96.50 85 GLN A C 1
ATOM 733 O O . GLN A 1 85 ? -1.041 -1.058 -6.627 1.00 96.50 85 GLN A O 1
ATOM 738 N N . SER A 1 86 ? 1.107 -1.322 -6.003 1.00 96.81 86 SER A N 1
ATOM 739 C CA . SER A 1 86 ? 1.029 -0.390 -4.876 1.00 96.81 86 SER A CA 1
ATOM 740 C C . SER A 1 86 ? 0.816 1.038 -5.367 1.00 96.81 86 SER A C 1
ATOM 742 O O . SER A 1 86 ? -0.008 1.756 -4.807 1.00 96.81 86 SER A O 1
ATOM 744 N N . CYS A 1 87 ? 1.472 1.431 -6.463 1.00 96.19 87 CYS A N 1
ATOM 745 C CA . CYS A 1 87 ? 1.229 2.730 -7.096 1.00 96.19 87 CYS A CA 1
ATOM 746 C C . CYS A 1 87 ? -0.190 2.865 -7.658 1.00 96.19 87 CYS A C 1
ATOM 748 O O . CYS A 1 87 ? -0.813 3.911 -7.489 1.00 96.19 87 CYS A O 1
ATOM 750 N N . ALA A 1 88 ? -0.714 1.824 -8.311 1.00 96.12 88 ALA A N 1
ATOM 751 C CA . ALA A 1 88 ? -2.072 1.836 -8.852 1.00 96.12 88 ALA A CA 1
ATOM 752 C C . ALA A 1 88 ? -3.121 1.958 -7.736 1.00 96.12 88 ALA A C 1
ATOM 754 O O . ALA A 1 88 ? -4.042 2.767 -7.838 1.00 96.12 88 ALA A O 1
ATOM 755 N N . ARG A 1 89 ? -2.947 1.210 -6.637 1.00 95.69 89 ARG A N 1
ATOM 756 C CA . ARG A 1 89 ? -3.803 1.323 -5.446 1.00 95.69 89 ARG A CA 1
ATOM 757 C C . ARG A 1 89 ? -3.720 2.709 -4.823 1.00 95.69 89 ARG A C 1
ATOM 759 O O . ARG A 1 89 ? -4.756 3.310 -4.575 1.00 95.69 89 ARG A O 1
ATOM 766 N N . LEU A 1 9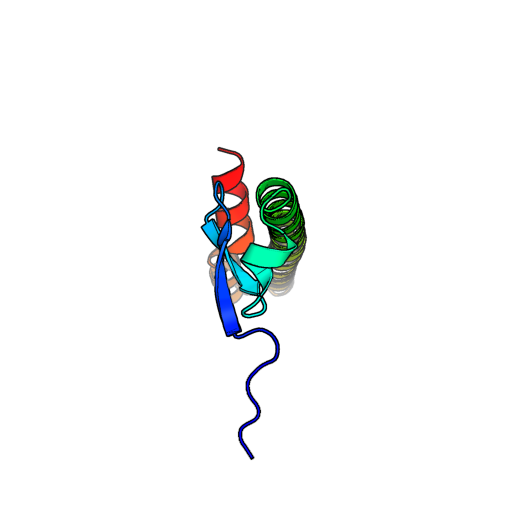0 ? -2.509 3.234 -4.639 1.00 95.44 90 LEU A N 1
ATOM 767 C CA . LEU A 1 90 ? -2.297 4.575 -4.104 1.00 95.44 90 LEU A CA 1
ATOM 768 C C . LEU A 1 90 ? -2.964 5.644 -4.984 1.00 95.44 90 LEU A C 1
ATOM 770 O O . LEU A 1 90 ? -3.628 6.530 -4.463 1.00 95.44 90 LEU A O 1
ATOM 774 N N . SER A 1 91 ? -2.853 5.537 -6.312 1.00 94.38 91 SER A N 1
ATOM 775 C CA . SER A 1 91 ? -3.520 6.452 -7.246 1.00 94.38 91 SER A CA 1
ATOM 776 C C . SER A 1 91 ? -5.041 6.399 -7.134 1.00 94.38 91 SER A C 1
ATOM 778 O O . SER A 1 91 ? -5.670 7.440 -7.261 1.00 94.38 91 SER A O 1
ATOM 780 N N . ASN A 1 92 ? -5.629 5.225 -6.902 1.00 93.75 92 ASN A N 1
ATOM 781 C CA . ASN A 1 92 ? -7.077 5.095 -6.745 1.00 93.75 92 ASN A CA 1
ATOM 782 C C . ASN A 1 92 ? -7.596 5.713 -5.438 1.00 93.75 92 ASN A C 1
ATOM 784 O O . ASN A 1 92 ? -8.766 6.061 -5.388 1.00 93.75 92 ASN A O 1
ATOM 788 N N . ILE A 1 93 ? -6.753 5.858 -4.410 1.00 92.81 93 ILE A N 1
ATOM 789 C CA . ILE A 1 93 ? -7.128 6.515 -3.146 1.00 92.81 93 ILE A CA 1
ATOM 790 C C . ILE A 1 93 ? -7.231 8.041 -3.314 1.00 92.81 93 ILE A C 1
ATOM 792 O O . ILE A 1 93 ? -8.042 8.669 -2.646 1.00 92.81 93 ILE A O 1
ATOM 796 N N . TYR A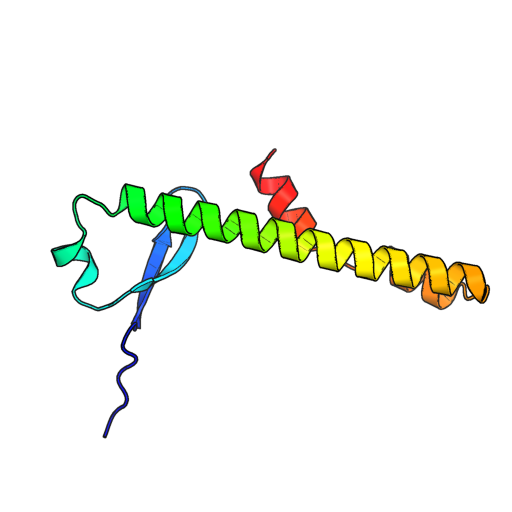 1 94 ? -6.426 8.641 -4.198 1.00 88.38 94 TYR A N 1
ATOM 797 C CA . TYR A 1 94 ? -6.395 10.098 -4.424 1.00 88.38 94 TYR A CA 1
ATOM 798 C C . TYR A 1 94 ? -7.213 10.578 -5.635 1.00 88.38 94 TYR A C 1
ATOM 800 O O . TYR A 1 94 ? -7.100 11.747 -6.001 1.00 88.38 94 TYR A O 1
ATOM 808 N N . LYS A 1 95 ? -7.962 9.692 -6.298 1.00 76.31 95 LYS A N 1
ATOM 809 C CA . LYS A 1 95 ? -8.864 10.053 -7.404 1.00 76.31 95 LYS A CA 1
ATOM 810 C C . LYS A 1 95 ? -10.194 10.559 -6.872 1.00 76.31 95 LYS A C 1
ATOM 812 O O . LYS A 1 95 ? -10.709 11.512 -7.493 1.00 76.31 95 LYS A O 1
#